Protein AF-A0AB73IPN8-F1 (afdb_monomer_lite)

Organism: NCBI:txid134536

Structure (mmCIF, N/CA/C/O backbone):
data_AF-A0AB73IPN8-F1
#
_entry.id   AF-A0AB73IPN8-F1
#
loop_
_atom_site.group_PDB
_atom_site.id
_atom_site.type_symbol
_atom_site.label_atom_id
_atom_site.label_alt_id
_atom_site.label_comp_id
_atom_site.label_asym_id
_atom_site.label_entity_id
_atom_site.label_seq_id
_atom_site.pdbx_PDB_ins_code
_atom_site.Cartn_x
_atom_site.Cartn_y
_atom_site.Cartn_z
_atom_site.occupancy
_atom_site.B_iso_or_equiv
_atom_site.auth_seq_id
_atom_site.auth_comp_id
_atom_site.auth_asym_id
_atom_site.auth_atom_id
_atom_site.pdbx_PDB_model_num
ATOM 1 N N . MET A 1 1 ? 38.892 -24.139 8.860 1.00 43.53 1 MET A N 1
ATOM 2 C CA . MET A 1 1 ? 37.533 -23.774 9.319 1.00 43.53 1 MET A CA 1
ATOM 3 C C . MET A 1 1 ? 37.507 -22.291 9.653 1.00 43.53 1 MET A C 1
ATOM 5 O O . MET A 1 1 ? 38.554 -21.779 10.023 1.00 43.53 1 MET A O 1
ATOM 9 N N . SER A 1 2 ? 36.324 -21.678 9.510 1.00 42.50 2 SER A N 1
ATOM 10 C CA . SER A 1 2 ? 35.960 -20.264 9.745 1.00 42.50 2 SER A CA 1
ATOM 11 C C . SER A 1 2 ? 35.893 -19.390 8.485 1.00 42.50 2 SER A C 1
ATOM 13 O O . SER A 1 2 ? 36.792 -18.612 8.196 1.00 42.50 2 SER A O 1
ATOM 15 N N . PHE A 1 3 ? 34.780 -19.513 7.751 1.00 49.12 3 PHE A N 1
ATOM 16 C CA . PHE A 1 3 ? 34.229 -18.438 6.920 1.00 49.12 3 PHE A CA 1
ATOM 17 C C . PHE A 1 3 ? 33.208 -17.690 7.777 1.00 49.12 3 PHE A C 1
ATOM 19 O O . PHE A 1 3 ? 32.258 -18.302 8.262 1.00 49.12 3 PHE A O 1
ATOM 26 N N . GLY A 1 4 ? 33.411 -16.395 7.991 1.00 46.44 4 GLY A N 1
ATOM 27 C CA . GLY A 1 4 ? 32.545 -15.613 8.865 1.00 46.44 4 GLY A CA 1
ATOM 28 C C . GLY A 1 4 ? 32.848 -14.126 8.812 1.00 46.44 4 GLY A C 1
ATOM 29 O O . GLY A 1 4 ? 33.119 -13.526 9.843 1.00 46.44 4 GLY A O 1
ATOM 30 N N . GLU A 1 5 ? 32.797 -13.536 7.621 1.00 48.88 5 GLU A N 1
ATOM 31 C CA . GLU A 1 5 ? 32.734 -12.083 7.468 1.00 48.88 5 GLU A CA 1
ATOM 32 C C . GLU A 1 5 ? 31.408 -11.736 6.776 1.00 48.88 5 GLU A C 1
ATOM 34 O O . GLU A 1 5 ? 31.165 -12.197 5.656 1.00 48.88 5 GLU A O 1
ATOM 39 N N . PRO A 1 6 ? 30.502 -10.969 7.411 1.00 43.28 6 PRO A N 1
ATOM 40 C CA . PRO A 1 6 ? 29.298 -10.519 6.737 1.00 43.28 6 PRO A CA 1
ATOM 41 C C . PRO A 1 6 ? 29.684 -9.502 5.659 1.00 43.28 6 PRO A C 1
ATOM 43 O O . PRO A 1 6 ? 30.168 -8.405 5.939 1.00 43.28 6 PRO A O 1
ATOM 46 N N . ILE A 1 7 ? 29.442 -9.864 4.400 1.00 55.25 7 ILE A N 1
ATOM 47 C CA . ILE A 1 7 ? 29.612 -8.986 3.242 1.00 55.25 7 ILE A CA 1
ATOM 48 C C . ILE A 1 7 ? 28.494 -7.934 3.269 1.00 55.25 7 ILE A C 1
ATOM 50 O O . ILE A 1 7 ? 27.466 -8.076 2.617 1.00 55.25 7 ILE A O 1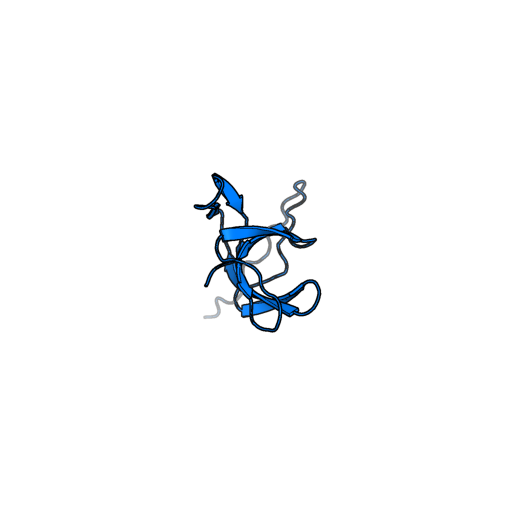
ATOM 54 N N . PHE A 1 8 ? 28.686 -6.855 4.023 1.00 46.28 8 PHE A N 1
ATOM 55 C CA . PHE A 1 8 ? 27.876 -5.635 3.906 1.00 46.28 8 PHE A CA 1
ATOM 56 C C . PHE A 1 8 ? 28.755 -4.391 3.757 1.00 46.28 8 PHE A C 1
ATOM 58 O O . PHE A 1 8 ? 28.464 -3.317 4.272 1.00 46.28 8 PHE A O 1
ATOM 65 N N . SER A 1 9 ? 29.821 -4.519 2.969 1.00 49.50 9 SER A N 1
ATOM 66 C CA . SER A 1 9 ? 30.645 -3.390 2.539 1.00 49.50 9 SER A CA 1
ATOM 67 C C . SER A 1 9 ? 30.533 -3.205 1.033 1.00 49.50 9 SER A C 1
ATOM 69 O O . SER A 1 9 ? 31.419 -3.582 0.273 1.00 49.50 9 SER A O 1
ATOM 71 N N . LYS A 1 10 ? 29.449 -2.564 0.586 1.00 43.84 10 LYS A N 1
ATOM 72 C CA . LYS A 1 10 ? 29.468 -1.833 -0.685 1.00 43.84 10 LYS A CA 1
ATOM 73 C C . LYS A 1 10 ? 28.939 -0.425 -0.458 1.00 43.84 10 LYS A C 1
ATOM 75 O O . LYS A 1 10 ? 27.744 -0.160 -0.566 1.00 43.84 10 LYS A O 1
ATOM 80 N N . ARG A 1 11 ? 29.867 0.485 -0.140 1.00 49.66 11 ARG A N 1
ATOM 81 C CA . ARG A 1 11 ? 29.665 1.919 -0.365 1.00 49.66 11 ARG A CA 1
ATOM 82 C C . ARG A 1 11 ? 29.374 2.103 -1.854 1.00 49.66 11 ARG A C 1
ATOM 84 O O . ARG A 1 11 ? 30.203 1.748 -2.687 1.00 49.66 11 ARG A O 1
ATOM 91 N N . LEU A 1 12 ? 28.213 2.659 -2.179 1.00 47.81 12 LEU A N 1
ATOM 92 C CA . LEU A 1 12 ? 27.952 3.262 -3.482 1.00 47.81 12 LEU A CA 1
ATOM 93 C C . LEU A 1 12 ? 27.842 4.771 -3.266 1.00 47.81 12 LEU A C 1
ATOM 95 O O . LEU A 1 12 ? 26.973 5.241 -2.536 1.00 47.81 12 LEU A O 1
ATOM 99 N N . HIS A 1 13 ? 28.792 5.486 -3.865 1.00 44.59 13 HIS A N 1
ATOM 100 C CA . HIS A 1 13 ? 28.777 6.929 -4.078 1.00 44.59 13 HIS A CA 1
ATOM 101 C C . HIS A 1 13 ? 27.548 7.336 -4.909 1.00 44.59 13 HIS A C 1
ATOM 103 O O . HIS A 1 13 ? 27.138 6.597 -5.799 1.00 44.59 13 HIS A O 1
ATOM 109 N N . ASN A 1 14 ? 27.026 8.535 -4.641 1.00 47.97 14 ASN A N 1
ATOM 110 C CA . ASN A 1 14 ? 26.059 9.283 -5.452 1.00 47.97 14 ASN A CA 1
ATOM 111 C C . ASN A 1 14 ? 24.800 8.543 -5.919 1.00 47.97 14 ASN A C 1
ATOM 113 O O . ASN A 1 14 ? 24.655 8.096 -7.050 1.00 47.97 14 ASN A O 1
ATOM 117 N N . GLY A 1 15 ? 23.813 8.570 -5.044 1.00 39.75 15 GLY A N 1
ATOM 118 C CA . GLY A 1 15 ? 22.415 8.382 -5.372 1.00 39.75 15 GLY A CA 1
ATOM 119 C C . GLY A 1 15 ? 21.708 8.500 -4.050 1.00 39.75 15 GLY A C 1
ATOM 120 O O . GLY A 1 15 ? 21.962 7.676 -3.174 1.00 39.75 15 GLY A O 1
ATOM 121 N N . ALA A 1 16 ? 20.909 9.546 -3.854 1.00 43.16 16 ALA A N 1
ATOM 122 C CA . ALA A 1 16 ? 20.053 9.671 -2.684 1.00 43.16 16 ALA A CA 1
ATOM 123 C C . ALA A 1 16 ? 19.053 8.508 -2.717 1.00 43.16 16 ALA A C 1
ATOM 125 O O . ALA A 1 16 ? 17.914 8.623 -3.163 1.00 43.16 16 ALA A O 1
ATOM 126 N N . ARG A 1 17 ? 19.527 7.331 -2.306 1.00 45.09 17 ARG A N 1
ATOM 127 C CA . ARG A 1 17 ? 18.744 6.145 -2.054 1.00 45.09 17 ARG A CA 1
ATOM 128 C C . ARG A 1 17 ? 18.001 6.533 -0.796 1.00 45.09 17 ARG A C 1
ATOM 130 O O . ARG A 1 17 ? 18.503 6.343 0.308 1.00 45.09 17 ARG A O 1
ATOM 137 N N . VAL A 1 18 ? 16.854 7.180 -0.993 1.00 49.09 18 VAL A N 1
ATOM 138 C CA . VAL A 1 18 ? 15.809 7.325 0.012 1.00 49.09 18 VAL A CA 1
ATOM 139 C C . VAL A 1 18 ? 15.440 5.890 0.364 1.00 49.09 18 VAL A C 1
ATOM 141 O O . VAL A 1 18 ? 14.554 5.288 -0.237 1.00 49.09 18 VAL A O 1
ATOM 144 N N . ARG A 1 19 ? 16.252 5.285 1.235 1.00 50.31 19 ARG A N 1
ATOM 145 C CA . ARG A 1 19 ? 15.952 4.044 1.918 1.00 50.31 19 ARG A CA 1
ATOM 146 C C . ARG A 1 19 ? 14.690 4.405 2.671 1.00 50.31 19 ARG A C 1
ATOM 148 O O . ARG A 1 19 ? 14.755 5.166 3.631 1.00 50.31 19 ARG A O 1
ATOM 155 N N . THR A 1 20 ? 13.552 3.924 2.188 1.00 54.28 20 THR A N 1
ATOM 156 C CA . THR A 1 20 ? 12.395 3.691 3.043 1.00 54.28 20 THR A CA 1
ATOM 157 C C . THR A 1 20 ? 12.950 2.970 4.267 1.00 54.28 20 THR A C 1
ATOM 159 O O . THR A 1 20 ? 13.361 1.817 4.175 1.00 54.28 20 THR A O 1
ATOM 162 N N . SER A 1 21 ? 13.119 3.694 5.373 1.00 59.91 21 SER A N 1
ATOM 163 C CA . SER A 1 21 ? 13.592 3.118 6.634 1.00 59.91 21 SER A CA 1
ATOM 164 C C . SER A 1 21 ? 12.528 2.219 7.257 1.00 59.91 21 SER A C 1
ATOM 166 O O . SER A 1 21 ? 12.835 1.451 8.162 1.00 59.91 21 SER A O 1
ATOM 168 N N . ALA A 1 22 ? 11.297 2.292 6.748 1.00 62.25 22 ALA A N 1
ATOM 169 C CA . ALA A 1 22 ? 10.237 1.361 7.058 1.00 62.25 22 ALA A CA 1
ATOM 170 C C . ALA A 1 22 ? 10.524 -0.003 6.414 1.00 62.25 22 ALA A C 1
ATOM 172 O O . ALA A 1 22 ? 10.777 -0.094 5.212 1.00 62.25 22 ALA A O 1
ATOM 173 N N . LEU A 1 23 ? 10.493 -1.043 7.244 1.00 75.44 23 LEU A N 1
ATOM 174 C CA . LEU A 1 23 ? 10.490 -2.458 6.872 1.00 75.44 23 LEU A CA 1
ATOM 175 C C . LEU A 1 23 ? 9.050 -2.989 6.886 1.00 75.44 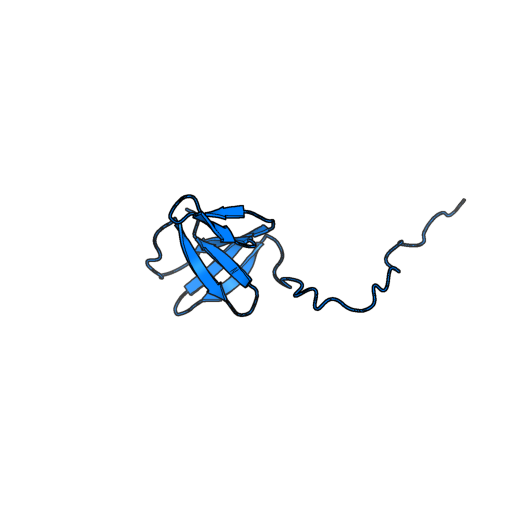23 LEU A C 1
ATOM 177 O O . LEU A 1 23 ? 8.173 -2.372 7.489 1.00 75.44 23 LEU A O 1
ATOM 181 N N . VAL A 1 24 ? 8.805 -4.148 6.276 1.00 83.31 24 VAL A N 1
ATOM 182 C CA . VAL A 1 24 ? 7.527 -4.860 6.450 1.00 83.31 24 VAL A CA 1
ATOM 183 C C . VAL A 1 24 ? 7.266 -5.087 7.947 1.00 83.31 24 VAL A C 1
ATOM 185 O O . VAL A 1 24 ? 8.185 -5.419 8.694 1.00 83.31 24 VAL A O 1
ATOM 188 N N . GLY A 1 25 ? 6.033 -4.841 8.386 1.00 83.56 25 GLY A N 1
ATOM 189 C CA . GLY A 1 25 ? 5.602 -4.811 9.783 1.00 83.56 25 GLY A CA 1
ATOM 190 C C . GLY A 1 25 ? 5.853 -3.481 10.504 1.00 83.56 25 GLY A C 1
ATOM 191 O O . GLY A 1 25 ? 5.453 -3.333 11.656 1.00 83.56 25 GLY A O 1
ATOM 192 N N . SER A 1 26 ? 6.502 -2.499 9.867 1.00 83.81 26 SER A N 1
ATOM 193 C CA . SER A 1 26 ? 6.690 -1.176 10.480 1.00 83.81 26 SER A CA 1
ATOM 194 C C . SER A 1 26 ? 5.374 -0.418 10.519 1.00 83.81 26 SER A C 1
ATOM 196 O O . SER A 1 26 ? 4.684 -0.343 9.505 1.00 83.81 26 SER A O 1
ATOM 198 N N . ARG A 1 27 ? 5.075 0.211 11.654 1.00 85.75 27 ARG A N 1
ATOM 199 C CA . ARG A 1 27 ? 3.934 1.117 11.801 1.00 85.75 27 ARG A CA 1
ATOM 200 C C . ARG A 1 27 ? 4.382 2.553 11.594 1.00 85.75 27 ARG A C 1
ATOM 202 O O . ARG A 1 27 ? 5.348 3.011 12.199 1.00 85.75 27 ARG A O 1
ATOM 209 N N . ILE A 1 28 ? 3.703 3.237 10.688 1.00 83.06 28 ILE A N 1
ATOM 210 C CA . ILE A 1 28 ? 3.964 4.616 10.309 1.00 83.06 28 ILE A CA 1
ATOM 211 C C . ILE A 1 28 ? 2.791 5.452 10.820 1.00 83.06 28 ILE A C 1
ATOM 213 O O . ILE A 1 28 ? 1.663 5.223 10.378 1.00 83.06 28 ILE A O 1
ATOM 217 N N . PRO A 1 29 ? 3.021 6.431 11.709 1.00 81.25 29 PRO A N 1
ATOM 218 C CA . PRO A 1 29 ? 1.953 7.309 12.159 1.00 81.25 29 PRO A CA 1
ATOM 219 C C . PRO A 1 29 ? 1.435 8.132 10.975 1.00 81.25 29 PRO A C 1
ATOM 221 O O . PRO A 1 29 ? 2.208 8.775 10.256 1.00 81.25 29 PRO A O 1
ATOM 224 N N . TYR A 1 30 ? 0.122 8.108 10.761 1.00 79.12 30 TYR A N 1
ATOM 225 C CA . TYR A 1 30 ? -0.538 8.843 9.691 1.00 79.12 30 TYR A CA 1
ATOM 226 C C . TYR A 1 30 ? -1.859 9.442 10.173 1.00 79.12 30 TYR A C 1
ATOM 228 O O . TYR A 1 30 ? -2.838 8.736 10.412 1.00 79.12 30 TYR A O 1
ATOM 236 N N . ARG A 1 31 ? -1.902 10.779 10.244 1.00 78.88 31 ARG A N 1
ATOM 237 C CA . ARG A 1 31 ? -3.035 11.542 10.790 1.00 78.88 31 ARG A CA 1
ATOM 238 C C . ARG A 1 31 ? -3.427 11.024 12.180 1.00 78.88 31 ARG A C 1
ATOM 240 O O . ARG A 1 31 ? -2.627 11.130 13.099 1.00 78.88 31 ARG A O 1
ATOM 247 N N . GLU A 1 32 ? -4.640 10.500 12.314 1.00 75.62 32 GLU A N 1
ATOM 248 C CA . GLU A 1 32 ? -5.242 10.024 13.563 1.00 75.62 32 GLU A CA 1
ATOM 249 C C . GLU A 1 32 ? -5.097 8.502 13.744 1.00 75.62 32 GLU A C 1
ATOM 251 O O . GLU A 1 32 ? -5.712 7.932 14.638 1.00 75.62 32 GLU A O 1
ATOM 256 N N . GLY A 1 33 ? -4.313 7.836 12.891 1.00 79.94 33 GLY A N 1
ATOM 257 C CA . GLY A 1 33 ? -4.099 6.393 12.950 1.00 79.94 33 GLY A CA 1
ATOM 258 C C . GLY A 1 33 ? -2.678 5.984 12.576 1.00 79.94 33 GLY A C 1
ATOM 259 O O . GLY A 1 33 ? -1.761 6.805 12.478 1.00 79.94 33 GLY A O 1
ATOM 260 N N . GLU A 1 34 ? -2.503 4.689 12.341 1.00 84.81 34 GLU A N 1
ATOM 261 C CA . GLU A 1 34 ? -1.233 4.098 11.929 1.00 84.81 34 GLU A CA 1
ATOM 262 C C . GLU A 1 34 ? -1.395 3.303 10.625 1.00 84.81 34 GLU A C 1
ATOM 264 O O . GLU A 1 34 ? -2.418 2.664 10.369 1.00 84.81 34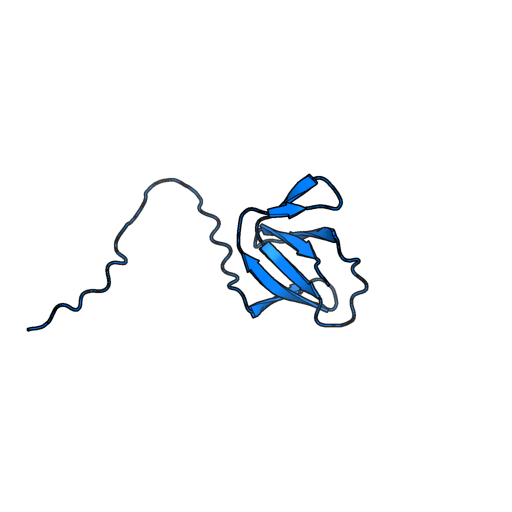 GLU A O 1
ATOM 269 N N . LEU A 1 35 ? -0.360 3.365 9.789 1.00 86.44 35 LEU A N 1
ATOM 270 C CA . LEU A 1 35 ? -0.188 2.570 8.579 1.00 86.44 35 LEU A CA 1
ATOM 271 C C . LEU A 1 35 ? 0.858 1.495 8.856 1.00 86.44 35 LEU A C 1
ATOM 273 O O . LEU A 1 35 ? 2.029 1.812 9.047 1.00 86.44 35 LEU A O 1
ATOM 277 N N . GLU A 1 36 ? 0.477 0.228 8.844 1.00 88.38 36 GLU A N 1
ATOM 278 C CA . GLU A 1 36 ? 1.431 -0.869 8.923 1.00 88.38 36 GLU A CA 1
ATOM 279 C C . GLU A 1 36 ? 1.884 -1.280 7.525 1.00 88.38 36 GLU A C 1
ATOM 281 O O . GLU A 1 36 ? 1.076 -1.637 6.672 1.00 88.38 36 GLU A O 1
ATOM 286 N N . VAL A 1 37 ? 3.189 -1.240 7.277 1.00 88.31 37 VAL A N 1
ATOM 287 C CA . VAL A 1 37 ? 3.777 -1.641 6.000 1.00 88.31 37 VAL A CA 1
ATOM 288 C C . VAL A 1 37 ? 3.632 -3.148 5.815 1.00 88.31 37 VAL A C 1
ATOM 290 O O . VAL A 1 37 ? 4.211 -3.920 6.570 1.00 88.31 37 VAL A O 1
ATOM 293 N N . VAL A 1 38 ? 2.915 -3.573 4.781 1.00 89.19 38 VAL A N 1
ATOM 294 C CA . VAL A 1 38 ? 2.684 -4.995 4.475 1.00 89.19 38 VAL A CA 1
ATOM 295 C C . VAL A 1 38 ? 3.668 -5.491 3.423 1.00 89.19 38 VAL A C 1
ATOM 297 O O . VAL A 1 38 ? 4.202 -6.589 3.537 1.00 89.19 38 VAL A O 1
ATOM 300 N N . GLU A 1 39 ? 3.968 -4.667 2.419 1.00 88.50 39 GLU A N 1
ATOM 301 C CA . GLU A 1 39 ? 4.872 -5.042 1.331 1.00 88.50 39 GLU A CA 1
ATOM 302 C C . GLU A 1 39 ? 5.750 -3.862 0.911 1.00 88.50 39 GLU A C 1
ATOM 304 O O . GLU A 1 39 ? 5.291 -2.723 0.874 1.00 88.50 39 GLU A O 1
ATOM 309 N N . ILE A 1 40 ? 7.004 -4.124 0.535 1.00 85.69 40 ILE A N 1
ATOM 310 C CA . ILE A 1 40 ? 7.939 -3.111 0.021 1.00 85.69 40 ILE A CA 1
ATOM 311 C C . ILE A 1 40 ? 8.436 -3.551 -1.349 1.00 85.69 40 ILE A C 1
ATOM 313 O O . ILE A 1 40 ? 8.949 -4.656 -1.505 1.00 85.69 40 ILE A O 1
ATOM 317 N N . GLY A 1 41 ? 8.335 -2.664 -2.331 1.00 83.50 41 GLY A N 1
ATOM 318 C CA . GLY A 1 41 ? 8.688 -2.966 -3.708 1.00 83.50 41 GLY A CA 1
ATOM 319 C C . GLY A 1 41 ? 8.132 -1.930 -4.682 1.00 83.50 41 GLY A C 1
ATOM 320 O O . GLY A 1 41 ? 7.325 -1.082 -4.302 1.00 83.50 41 GLY A O 1
ATOM 321 N N . PRO A 1 42 ? 8.575 -1.954 -5.946 1.00 83.69 42 PRO A N 1
ATOM 322 C CA . PRO A 1 42 ? 7.934 -1.164 -6.982 1.00 83.69 42 PRO A CA 1
ATOM 323 C C . PRO A 1 42 ? 6.559 -1.770 -7.282 1.00 83.69 42 PRO A C 1
ATOM 325 O O . PRO A 1 42 ? 6.467 -2.819 -7.915 1.00 83.69 42 PRO A O 1
ATOM 328 N N . PHE A 1 43 ? 5.498 -1.102 -6.844 1.00 85.75 43 PHE A N 1
ATOM 329 C CA . PHE A 1 43 ? 4.128 -1.468 -7.191 1.00 85.75 43 PHE A CA 1
ATOM 330 C C . PHE A 1 43 ? 3.506 -0.388 -8.070 1.00 85.75 43 PHE A C 1
ATOM 332 O O . PHE A 1 43 ? 3.923 0.770 -8.056 1.00 85.75 43 PHE A O 1
ATOM 339 N N . VAL A 1 44 ? 2.491 -0.775 -8.831 1.00 86.38 44 VAL A N 1
ATOM 340 C CA . VAL A 1 44 ? 1.626 0.150 -9.561 1.00 86.38 44 VAL A CA 1
ATOM 341 C C . VAL A 1 44 ? 0.258 0.064 -8.908 1.00 86.38 44 VAL A C 1
ATOM 343 O O . VAL A 1 44 ? -0.297 -1.031 -8.803 1.00 86.38 44 VAL A O 1
ATOM 346 N N . SER A 1 45 ? -0.251 1.200 -8.437 1.00 82.25 45 SER A N 1
ATOM 347 C CA . SER A 1 45 ? -1.575 1.264 -7.831 1.00 82.25 45 SER A CA 1
ATOM 348 C C . SER A 1 45 ? -2.630 0.905 -8.865 1.00 82.25 45 SER A C 1
ATOM 350 O O . SER A 1 45 ? -2.659 1.470 -9.961 1.00 82.25 45 SER A O 1
ATOM 352 N N . VAL A 1 46 ? -3.517 -0.021 -8.509 1.00 78.31 46 VAL A N 1
ATOM 353 C CA . VAL A 1 46 ? -4.607 -0.453 -9.399 1.00 78.31 46 VAL A CA 1
ATOM 354 C C . VAL A 1 46 ? -5.653 0.655 -9.543 1.00 78.31 46 VAL A C 1
ATOM 356 O O . VAL A 1 46 ? -6.283 0.779 -10.589 1.00 78.31 46 VAL A O 1
ATOM 359 N N . ALA A 1 47 ? -5.807 1.494 -8.516 1.00 78.19 47 ALA A N 1
ATOM 360 C CA . ALA A 1 47 ? -6.826 2.534 -8.476 1.00 78.19 47 ALA A CA 1
ATOM 361 C C . ALA A 1 47 ? -6.534 3.708 -9.424 1.00 78.19 47 ALA A C 1
ATOM 363 O O . ALA A 1 47 ? -7.460 4.300 -9.973 1.00 78.19 47 ALA A O 1
ATOM 364 N N . ASN A 1 48 ? -5.262 4.076 -9.603 1.00 79.44 48 ASN A N 1
ATOM 365 C CA . ASN A 1 48 ? -4.897 5.279 -10.359 1.00 79.44 48 ASN A CA 1
ATOM 366 C C . ASN A 1 48 ? -3.639 5.139 -11.237 1.00 79.44 48 ASN A C 1
ATOM 368 O O . ASN A 1 48 ? -3.204 6.124 -11.828 1.00 79.44 48 ASN A O 1
ATOM 372 N N . GLY A 1 49 ? -3.029 3.952 -11.314 1.00 82.81 49 GLY A N 1
ATOM 373 C CA . GLY A 1 49 ? -1.826 3.703 -12.115 1.00 82.81 49 GLY A CA 1
ATOM 374 C C . GLY A 1 49 ? -0.540 4.335 -11.567 1.00 82.81 49 GLY A C 1
ATOM 375 O O . GLY A 1 49 ? 0.484 4.322 -12.248 1.00 82.81 49 GLY A O 1
ATOM 376 N N . THR A 1 50 ? -0.558 4.899 -10.356 1.00 84.12 50 THR A N 1
ATOM 377 C CA . THR A 1 50 ? 0.613 5.568 -9.770 1.00 84.12 50 THR A CA 1
ATOM 378 C C . THR A 1 50 ? 1.633 4.553 -9.276 1.00 84.12 50 THR A C 1
ATOM 380 O O . THR A 1 50 ? 1.284 3.571 -8.621 1.00 84.12 50 THR A O 1
ATOM 383 N N . GLN A 1 51 ? 2.916 4.807 -9.534 1.00 85.81 51 GLN A N 1
ATOM 384 C CA . GLN A 1 51 ? 3.988 3.992 -8.977 1.00 85.81 51 GLN A CA 1
ATOM 385 C C . GLN A 1 51 ? 4.136 4.259 -7.472 1.00 85.81 51 GLN A C 1
ATOM 387 O O . GLN A 1 51 ? 4.441 5.379 -7.056 1.00 85.81 51 GLN A O 1
ATOM 392 N N . VAL A 1 52 ? 3.963 3.222 -6.657 1.00 87.44 52 VAL A N 1
ATOM 393 C CA . VAL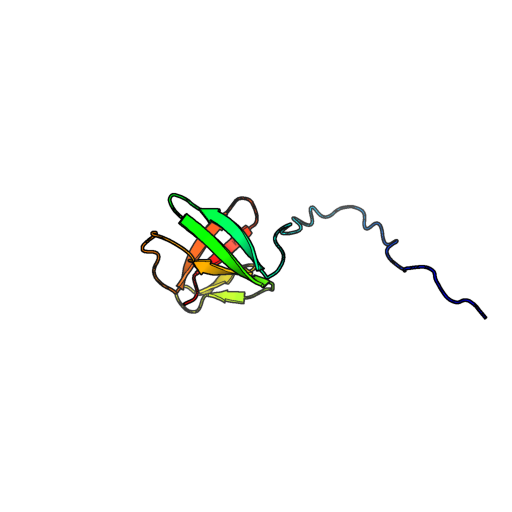 A 1 52 ? 4.130 3.273 -5.200 1.00 87.44 52 VAL A CA 1
ATOM 394 C C . VAL A 1 52 ? 5.316 2.409 -4.771 1.00 87.44 52 VAL A C 1
ATOM 396 O O . VAL A 1 52 ? 5.714 1.470 -5.460 1.00 87.44 52 VAL A O 1
ATOM 399 N N . ARG A 1 53 ? 5.937 2.764 -3.644 1.00 86.75 53 ARG A N 1
ATOM 400 C CA . ARG A 1 53 ? 7.154 2.110 -3.128 1.00 86.75 53 ARG A CA 1
ATOM 401 C C . ARG A 1 53 ? 6.874 1.030 -2.092 1.00 86.75 53 ARG A C 1
ATOM 403 O O . ARG A 1 53 ? 7.749 0.214 -1.804 1.00 86.75 53 ARG A O 1
ATOM 410 N N . PHE A 1 54 ? 5.706 1.087 -1.470 1.00 87.44 54 PHE A N 1
ATOM 411 C CA . PHE A 1 54 ? 5.273 0.119 -0.479 1.00 87.44 54 PHE A CA 1
ATOM 412 C C . PHE A 1 54 ? 3.751 0.124 -0.370 1.00 87.44 54 PHE A C 1
ATOM 414 O O . PHE A 1 54 ? 3.092 1.105 -0.719 1.00 87.44 54 PHE A O 1
ATOM 421 N N . ARG A 1 55 ? 3.201 -0.981 0.114 1.00 89.25 55 ARG A N 1
ATOM 422 C CA . ARG A 1 55 ? 1.790 -1.122 0.460 1.00 89.25 55 ARG A CA 1
ATOM 423 C C . ARG A 1 55 ? 1.664 -1.146 1.963 1.00 89.25 55 ARG A C 1
ATOM 425 O O . ARG A 1 55 ? 2.489 -1.764 2.641 1.00 89.25 55 ARG A O 1
ATOM 432 N N . ALA A 1 56 ? 0.657 -0.462 2.474 1.00 90.00 56 ALA A N 1
ATOM 433 C CA . ALA A 1 56 ? 0.399 -0.417 3.898 1.00 90.00 56 ALA A CA 1
ATOM 434 C C . ALA A 1 56 ? -1.072 -0.691 4.183 1.00 90.00 56 ALA A C 1
ATOM 436 O O . ALA A 1 56 ? -1.943 -0.194 3.476 1.00 90.00 56 ALA A O 1
ATOM 437 N N . ARG A 1 57 ? -1.334 -1.462 5.231 1.00 88.62 57 ARG A N 1
ATOM 438 C CA . ARG A 1 57 ? -2.672 -1.614 5.791 1.00 88.62 57 ARG A CA 1
ATOM 439 C C . ARG A 1 57 ? -2.877 -0.566 6.865 1.00 88.62 57 ARG A C 1
ATOM 441 O O . ARG A 1 57 ? -1.943 -0.213 7.583 1.00 88.62 57 ARG A O 1
ATOM 448 N N . LEU A 1 58 ? -4.091 -0.067 6.987 1.00 85.81 58 LEU A N 1
ATOM 449 C CA . LEU A 1 58 ? -4.421 0.870 8.046 1.00 85.81 58 LEU A CA 1
ATOM 450 C C . LEU A 1 58 ? -4.859 0.092 9.294 1.00 85.81 58 LEU A C 1
ATOM 452 O O . LEU A 1 58 ? -5.738 -0.758 9.199 1.00 85.81 58 LEU A O 1
ATOM 456 N N . THR A 1 59 ? -4.247 0.349 10.453 1.00 77.12 59 THR A N 1
ATOM 457 C CA . THR A 1 59 ? -4.481 -0.474 11.654 1.00 77.12 59 THR A CA 1
ATOM 458 C C . THR A 1 59 ? -5.507 0.102 12.625 1.00 77.12 59 THR A C 1
ATOM 460 O O . THR A 1 59 ? -6.127 -0.678 13.339 1.00 77.12 59 THR A O 1
ATOM 463 N N . GLU A 1 60 ? -5.730 1.423 12.655 1.00 66.00 60 GLU A N 1
ATOM 464 C CA . GLU A 1 60 ? -6.696 2.052 13.572 1.00 66.00 60 GLU A CA 1
ATOM 465 C C . GLU A 1 60 ? -7.377 3.305 12.997 1.00 66.00 60 GLU A C 1
ATOM 467 O O . GLU A 1 60 ? -6.749 4.076 12.274 1.00 66.00 60 GLU A O 1
ATOM 472 N N . ALA A 1 61 ? -8.651 3.486 13.388 1.00 57.59 61 ALA A N 1
ATOM 473 C CA . ALA A 1 61 ? -9.526 4.677 13.407 1.00 57.59 61 ALA A CA 1
ATOM 474 C C . ALA A 1 61 ? -9.680 5.572 12.158 1.00 57.59 61 ALA A C 1
ATOM 476 O O . ALA A 1 61 ? -10.708 6.238 12.014 1.00 57.59 61 ALA A O 1
ATOM 477 N N . ALA A 1 62 ? -8.726 5.605 11.236 1.00 61.44 62 ALA A N 1
ATOM 478 C CA . ALA A 1 62 ? -8.841 6.377 10.013 1.00 61.44 62 ALA A CA 1
ATOM 479 C C . ALA A 1 62 ? -9.730 5.637 8.993 1.00 61.44 62 ALA A C 1
ATOM 481 O O . ALA A 1 62 ? -9.661 4.428 8.803 1.00 61.44 62 ALA A O 1
ATOM 482 N N . ARG A 1 63 ? -10.609 6.370 8.307 1.00 66.44 63 ARG A N 1
ATOM 483 C CA . ARG A 1 63 ? -11.401 5.839 7.186 1.00 66.44 63 ARG A CA 1
ATOM 484 C C . ARG A 1 63 ? -10.678 6.125 5.876 1.00 66.44 63 ARG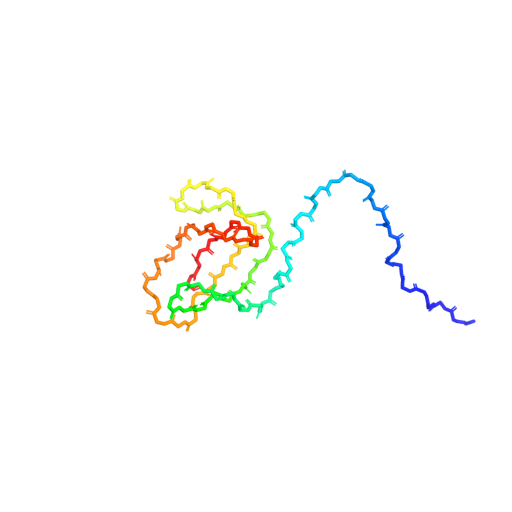 A C 1
ATOM 486 O O . ARG A 1 63 ? -11.107 6.982 5.107 1.00 66.44 63 ARG A O 1
ATOM 493 N N . LEU A 1 64 ? -9.546 5.463 5.654 1.00 72.00 64 LEU A N 1
ATOM 494 C CA . LEU A 1 64 ? -8.898 5.483 4.344 1.00 72.00 64 LEU A CA 1
ATOM 495 C C . LEU A 1 64 ? -9.435 4.331 3.504 1.00 72.00 64 LEU A C 1
ATOM 497 O O . LEU A 1 64 ? -9.545 3.206 3.978 1.00 72.00 64 LEU A O 1
ATOM 501 N N . LEU A 1 65 ? -9.793 4.632 2.260 1.00 77.75 65 LEU A N 1
ATOM 502 C CA . LEU A 1 65 ? -10.262 3.624 1.319 1.00 77.75 65 LEU A CA 1
ATOM 503 C C . LEU A 1 65 ? -9.064 2.826 0.798 1.00 77.75 65 LEU A C 1
ATOM 505 O O . LEU A 1 65 ? -8.022 3.412 0.485 1.00 77.75 65 LEU A O 1
ATOM 509 N N . ALA A 1 66 ? -9.218 1.511 0.652 1.00 81.44 66 ALA A N 1
ATOM 510 C CA . ALA A 1 66 ? -8.255 0.706 -0.089 1.00 81.44 66 ALA A CA 1
ATOM 511 C C . ALA A 1 66 ? -8.058 1.287 -1.506 1.00 81.44 66 ALA A C 1
ATOM 513 O O . ALA A 1 66 ? -8.992 1.802 -2.122 1.00 81.44 66 ALA A O 1
ATOM 514 N N . GLY A 1 67 ? -6.821 1.267 -1.997 1.00 83.69 67 GLY A N 1
ATOM 515 C CA . GLY A 1 67 ? -6.400 1.946 -3.223 1.00 83.69 67 GLY A CA 1
ATOM 516 C C . GLY A 1 67 ? -6.062 3.431 -3.043 1.00 83.69 67 GLY A C 1
ATOM 517 O O . GLY A 1 67 ? -5.641 4.081 -3.999 1.00 83.69 67 GLY A O 1
ATOM 518 N N . THR A 1 68 ? -6.204 3.995 -1.836 1.00 86.69 68 THR A N 1
ATOM 519 C CA . THR A 1 68 ? -5.754 5.370 -1.579 1.00 86.69 68 THR A CA 1
ATOM 520 C C . THR A 1 68 ? -4.236 5.439 -1.660 1.00 86.69 68 THR A C 1
ATOM 522 O O . THR A 1 68 ? -3.534 4.730 -0.940 1.00 86.69 68 THR A O 1
ATOM 525 N N . VAL A 1 69 ? -3.722 6.339 -2.496 1.00 88.12 69 VAL A N 1
ATOM 526 C CA . VAL A 1 69 ? -2.288 6.617 -2.574 1.00 88.12 69 VAL A CA 1
ATOM 527 C C . VAL A 1 69 ? -1.932 7.760 -1.628 1.00 88.12 69 VAL A C 1
ATOM 529 O O . VAL A 1 69 ? -2.491 8.853 -1.711 1.00 88.12 69 VAL A O 1
ATOM 532 N N . ILE A 1 70 ? -0.991 7.509 -0.722 1.00 85.44 70 ILE A N 1
ATOM 533 C CA . ILE A 1 70 ? -0.554 8.438 0.314 1.00 85.44 70 ILE A CA 1
ATOM 534 C C . ILE A 1 70 ? 0.908 8.804 0.086 1.00 85.44 70 ILE A C 1
ATOM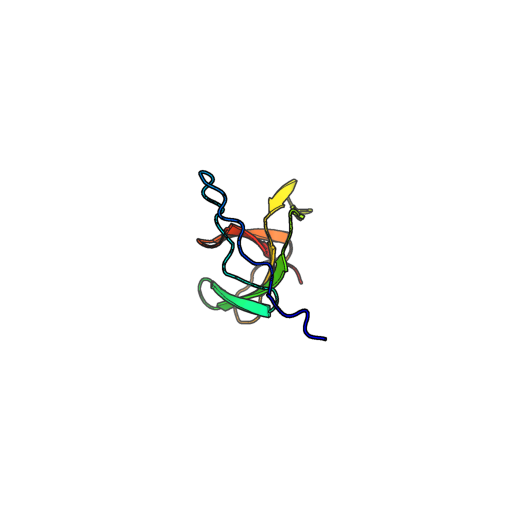 536 O O . ILE A 1 70 ? 1.785 7.952 -0.045 1.00 85.44 70 ILE A O 1
ATOM 540 N N . HIS A 1 71 ? 1.182 10.105 0.099 1.00 85.38 71 HIS A N 1
ATOM 541 C CA . HIS A 1 71 ? 2.538 10.630 0.093 1.00 85.38 71 HIS A CA 1
ATOM 542 C C . HIS A 1 71 ? 3.003 10.827 1.534 1.00 85.38 71 HIS A C 1
ATOM 544 O O . HIS A 1 71 ? 2.438 11.630 2.275 1.00 85.38 71 HIS A O 1
ATOM 550 N N . THR A 1 72 ? 4.035 10.089 1.928 1.00 78.94 72 THR A N 1
ATOM 551 C CA . THR A 1 72 ? 4.646 10.178 3.257 1.00 78.94 72 THR A CA 1
ATOM 552 C C . THR A 1 72 ? 6.113 10.609 3.144 1.00 78.94 72 THR A C 1
ATOM 554 O O . THR A 1 72 ? 6.717 10.441 2.080 1.00 78.94 72 THR A O 1
ATOM 557 N N . PRO A 1 73 ? 6.737 11.098 4.231 1.00 78.62 73 PRO A N 1
ATOM 558 C CA . PRO A 1 73 ? 8.179 11.361 4.267 1.00 78.62 73 PRO A CA 1
ATOM 559 C C . PRO A 1 73 ? 9.051 10.142 3.921 1.00 78.62 73 PRO A C 1
ATOM 561 O O . PRO A 1 73 ? 10.184 10.298 3.469 1.00 78.62 73 PRO A O 1
ATOM 564 N N . TRP A 1 74 ? 8.528 8.926 4.105 1.00 75.25 74 TRP A N 1
ATOM 565 C CA . TRP A 1 74 ? 9.226 7.677 3.793 1.00 75.25 74 TRP A CA 1
ATOM 566 C C . TRP A 1 74 ? 9.066 7.265 2.325 1.00 75.25 74 TRP A C 1
ATOM 568 O O . TRP A 1 74 ? 9.897 6.532 1.795 1.00 75.25 74 TRP A O 1
ATOM 578 N N . GLY A 1 75 ? 8.038 7.762 1.639 1.00 81.19 75 GLY A N 1
ATOM 579 C CA . GLY A 1 75 ? 7.755 7.467 0.241 1.00 81.19 75 GLY A CA 1
ATOM 580 C C . GLY A 1 75 ? 6.263 7.499 -0.075 1.00 81.19 75 GLY A C 1
ATOM 581 O O . GLY A 1 75 ? 5.430 7.820 0.771 1.00 81.19 75 GLY A O 1
ATOM 582 N N . VAL A 1 76 ? 5.938 7.149 -1.316 1.00 86.75 76 VAL A N 1
ATOM 583 C CA . VAL A 1 76 ? 4.555 6.991 -1.775 1.00 86.75 76 VAL A CA 1
ATOM 584 C C . VAL A 1 76 ? 4.092 5.574 -1.454 1.00 86.75 76 VAL A C 1
ATOM 586 O O . VAL A 1 76 ? 4.772 4.621 -1.849 1.00 86.75 76 VAL A O 1
ATOM 589 N N . CYS A 1 77 ? 2.963 5.436 -0.768 1.00 87.50 77 CYS A N 1
ATOM 590 C CA . CYS A 1 77 ? 2.351 4.146 -0.478 1.00 87.50 77 CYS A CA 1
ATOM 591 C C . CYS A 1 77 ? 0.915 4.046 -0.961 1.00 87.50 77 CYS A C 1
ATOM 593 O O . CYS A 1 77 ? 0.237 5.051 -1.138 1.00 87.50 77 CYS A O 1
ATOM 595 N N . GLU A 1 78 ? 0.469 2.815 -1.176 1.00 89.81 78 GLU A N 1
ATOM 596 C CA . GLU A 1 78 ? -0.929 2.483 -1.435 1.00 89.81 78 GLU A CA 1
ATOM 597 C C . GLU A 1 78 ? -1.526 1.815 -0.196 1.00 89.81 78 GLU A C 1
ATOM 599 O O . GLU A 1 78 ? -0.906 0.921 0.389 1.00 89.81 78 GLU A O 1
ATOM 604 N N . VAL A 1 79 ? -2.717 2.263 0.200 1.00 88.44 79 VAL A N 1
ATOM 605 C CA . VAL A 1 79 ? -3.505 1.629 1.258 1.00 88.44 79 VAL A CA 1
ATOM 606 C C . VAL A 1 79 ? -4.126 0.355 0.706 1.00 88.44 79 VAL A C 1
ATOM 608 O O . VAL A 1 79 ? -4.820 0.399 -0.307 1.00 88.44 79 VAL A O 1
ATOM 611 N N . VAL A 1 80 ? -3.893 -0.766 1.374 1.00 86.88 80 VAL A N 1
ATOM 612 C CA . VAL A 1 80 ? -4.522 -2.057 1.072 1.00 86.88 80 VAL A CA 1
ATOM 613 C C . VAL A 1 80 ? -5.445 -2.467 2.219 1.00 86.88 80 VAL A C 1
ATOM 615 O O . VAL A 1 80 ? -5.269 -1.984 3.340 1.00 86.88 80 VAL A O 1
ATOM 618 N N . ASP A 1 81 ? -6.440 -3.298 1.903 1.00 79.25 81 ASP A N 1
ATOM 619 C CA . ASP A 1 81 ? -7.323 -3.949 2.886 1.00 79.25 81 ASP A CA 1
ATOM 620 C C . ASP A 1 81 ? -6.571 -5.058 3.643 1.00 79.25 81 ASP A C 1
ATOM 622 O O . ASP A 1 81 ? -5.805 -5.801 2.979 1.00 79.25 81 ASP A O 1
#

Radius of gyration: 16.1 Å; chains: 1; bounding box: 49×35×26 Å

Secondary structure (DSSP, 8-state):
-------------S-------PPTT-EEEETTEEEEEEEEEEEE-TTT--EEEEEEEE-SS--PPTT-EEEETTEEEEEE-

pLDDT: mean 72.97, std 16.38, range [39.75, 90.0]

Sequence (81 aa):
MSFGEPIFSKRLHNGARVRTSALVGSRIPYREGELEVVEIGPFVSVANGTQVRFRARLTEAARLLAGTVIHTPWGVCEVVD

Foldseek 3Di:
DDDDDPPPDDDDPDDPPLPLPDDQQDWDDDDPFTWGWHFADFDQQPQPRDTWGTETETDDDDPDDFSDWDQDPSTIYTYHD